Protein AF-D3Z003-F1 (afdb_monomer_lite)

pLDDT: mean 74.96, std 17.44, range [43.19, 96.12]

Secondary structure (DSSP, 8-state):
--TT-------PPPTT--EEEEEESS-GGG-------------------S--------------EEEEETTSEEEEESSTT-SSPEEEE----S-------

Radius of gyration: 20.32 Å; chains: 1; bounding box: 47×32×51 Å

Sequence (101 aa):
MDCHGRMLAHVLLHESDGILSMSWNYPIFLVEDSSESDTDSDDYSPPQDGPAAYPIPVQNTKPLLTVSFTSGDISLMNNYDDLSPTVIRSGLKEVVAQWCT

Foldseek 3Di:
DPPVPDDPDDDDDDPQKAWPDKDKLDDPPPPPPPPPDPDDDDDDDDDDPDPPPPPPPPPPDQIWMWTAIQQRKIWTASDPPRPPTDIDRRSDGPDDDDHDD

Organism: Mus musculus (NCBI:txid10090)

Structure (mmCIF, N/CA/C/O backbone):
data_AF-D3Z003-F1
#
_entry.id   AF-D3Z003-F1
#
loop_
_atom_site.group_PDB
_atom_site.id
_atom_site.type_symbol
_atom_site.label_atom_id
_atom_site.label_alt_id
_atom_site.label_comp_id
_atom_site.label_asym_id
_atom_site.label_entity_id
_atom_site.label_seq_id
_atom_site.pdbx_PDB_ins_code
_atom_site.Cartn_x
_atom_site.Cartn_y
_atom_site.Cartn_z
_atom_site.occupancy
_atom_site.B_iso_or_equiv
_atom_site.auth_seq_id
_atom_site.auth_comp_id
_atom_site.auth_asym_id
_atom_site.auth_atom_id
_atom_site.pdbx_PDB_model_num
ATOM 1 N N . MET A 1 1 ? 6.187 -15.549 -2.276 1.00 74.19 1 MET A N 1
ATOM 2 C CA . MET A 1 1 ? 6.283 -16.903 -2.863 1.00 74.19 1 MET A CA 1
ATOM 3 C C . MET A 1 1 ? 7.516 -16.938 -3.745 1.00 74.19 1 MET A C 1
ATOM 5 O O . MET A 1 1 ? 7.878 -15.883 -4.249 1.00 74.19 1 MET A O 1
ATOM 9 N N . ASP A 1 2 ? 8.168 -18.087 -3.904 1.00 77.06 2 ASP A N 1
ATOM 10 C CA . ASP A 1 2 ? 9.180 -18.234 -4.955 1.00 77.06 2 ASP A CA 1
ATOM 11 C C . ASP A 1 2 ? 8.514 -18.334 -6.340 1.00 77.06 2 ASP A C 1
ATOM 13 O O . ASP A 1 2 ? 7.285 -18.405 -6.455 1.00 77.06 2 ASP A O 1
ATOM 17 N N . CYS A 1 3 ? 9.323 -18.351 -7.399 1.00 78.69 3 CYS A N 1
ATOM 18 C CA . CYS A 1 3 ? 8.849 -18.507 -8.777 1.00 78.69 3 CYS A CA 1
ATOM 19 C C . CYS A 1 3 ? 8.092 -19.827 -9.032 1.00 78.69 3 CYS A C 1
ATOM 21 O O . CYS A 1 3 ? 7.380 -19.935 -10.026 1.00 78.69 3 CYS A O 1
ATOM 23 N N . HIS A 1 4 ? 8.192 -20.806 -8.128 1.00 91.38 4 HIS A N 1
ATOM 24 C CA . HIS A 1 4 ? 7.475 -22.080 -8.184 1.00 91.38 4 HIS A CA 1
ATOM 25 C C . HIS A 1 4 ? 6.168 -22.062 -7.374 1.00 91.38 4 HIS A C 1
ATOM 27 O O . HIS A 1 4 ? 5.520 -23.097 -7.229 1.00 91.38 4 HIS A O 1
ATOM 33 N N . GLY A 1 5 ? 5.784 -20.913 -6.808 1.00 84.50 5 GLY A N 1
ATOM 34 C CA . GLY A 1 5 ? 4.594 -20.789 -5.968 1.00 84.50 5 GLY A CA 1
ATOM 35 C C . GLY A 1 5 ? 4.768 -21.349 -4.553 1.00 84.50 5 GLY A C 1
ATOM 36 O O . GLY A 1 5 ? 3.786 -21.508 -3.830 1.00 84.50 5 GLY A O 1
ATOM 37 N N . ARG A 1 6 ? 5.998 -21.643 -4.111 1.00 89.00 6 ARG A N 1
ATOM 38 C CA . ARG A 1 6 ? 6.253 -22.050 -2.724 1.00 89.00 6 ARG A CA 1
ATOM 39 C C . ARG A 1 6 ? 6.179 -20.835 -1.810 1.00 89.00 6 ARG A C 1
ATOM 41 O O . ARG A 1 6 ? 6.781 -19.790 -2.067 1.00 89.00 6 ARG A O 1
ATOM 48 N N . MET A 1 7 ? 5.440 -20.965 -0.713 1.00 84.25 7 MET A N 1
ATOM 49 C CA . MET A 1 7 ? 5.392 -19.945 0.331 1.00 84.25 7 MET A CA 1
ATOM 50 C C . MET A 1 7 ? 6.744 -19.895 1.056 1.00 84.25 7 MET A C 1
ATOM 52 O O . MET A 1 7 ? 7.176 -20.896 1.618 1.00 84.25 7 MET A O 1
ATOM 56 N N . LEU A 1 8 ? 7.411 -18.738 1.017 1.00 79.06 8 LEU A N 1
ATOM 57 C CA . LEU A 1 8 ? 8.724 -18.529 1.649 1.00 79.06 8 LEU A CA 1
ATOM 58 C C . LEU A 1 8 ? 8.606 -17.986 3.078 1.00 79.06 8 LEU A C 1
ATOM 60 O O . LEU A 1 8 ? 9.455 -18.260 3.916 1.00 79.06 8 LEU A O 1
ATOM 64 N N . ALA A 1 9 ? 7.545 -17.231 3.350 1.00 74.69 9 ALA A N 1
ATOM 65 C CA . ALA A 1 9 ? 7.266 -16.637 4.645 1.00 74.69 9 ALA A CA 1
ATOM 66 C C . ALA A 1 9 ? 5.757 -16.430 4.801 1.00 74.69 9 ALA A C 1
ATOM 68 O O . ALA A 1 9 ? 5.036 -16.277 3.811 1.00 74.69 9 ALA A O 1
ATOM 69 N N . HIS A 1 10 ? 5.302 -16.416 6.050 1.00 76.19 10 HIS A N 1
ATOM 70 C CA . HIS A 1 10 ? 3.936 -16.087 6.426 1.00 76.19 10 HIS A CA 1
ATOM 71 C C . HIS A 1 10 ? 3.987 -15.177 7.651 1.00 76.19 10 HIS A C 1
ATOM 73 O O . HIS A 1 10 ? 4.595 -15.533 8.660 1.00 76.19 10 HIS A O 1
ATOM 79 N N . VAL A 1 11 ? 3.365 -14.006 7.549 1.00 71.00 11 VAL A N 1
ATOM 80 C CA . VAL A 1 11 ? 3.223 -13.061 8.658 1.00 71.00 11 VAL A CA 1
ATOM 81 C C . VAL A 1 11 ? 1.736 -12.910 8.937 1.00 71.00 11 VAL A C 1
ATOM 83 O O . VAL A 1 11 ? 0.964 -12.588 8.036 1.00 71.00 11 VAL A O 1
ATOM 86 N N . LEU A 1 12 ? 1.343 -13.166 10.183 1.00 74.62 12 LEU A N 1
ATOM 87 C CA . LEU A 1 12 ? -0.011 -12.917 10.659 1.00 74.62 12 LEU A CA 1
ATOM 88 C C . LEU A 1 12 ? -0.091 -11.467 11.127 1.00 74.62 12 LEU A C 1
ATOM 90 O O . LEU A 1 12 ? 0.622 -11.066 12.047 1.00 74.62 12 LEU A O 1
ATOM 94 N N . LEU A 1 13 ? -0.948 -10.687 10.479 1.00 72.44 13 LEU A N 1
ATOM 95 C CA . LEU A 1 13 ? -1.275 -9.339 10.927 1.00 72.44 13 LEU A CA 1
ATOM 96 C C . LEU A 1 13 ? -2.318 -9.403 12.041 1.00 72.44 13 LEU A C 1
ATOM 98 O O . LEU A 1 13 ? -3.064 -10.376 12.162 1.00 72.44 13 LEU A O 1
ATOM 102 N N . HIS A 1 14 ? -2.368 -8.355 12.860 1.00 76.19 14 HIS A N 1
ATOM 103 C CA . HIS A 1 14 ? -3.428 -8.210 13.848 1.00 76.19 14 HIS A CA 1
ATOM 104 C C . HIS A 1 14 ? -4.787 -8.142 13.134 1.00 76.19 14 HIS A C 1
ATOM 106 O O . HIS A 1 14 ? -4.908 -7.465 12.117 1.00 76.19 14 HIS A O 1
ATOM 112 N N . GLU A 1 15 ? -5.814 -8.812 13.668 1.00 63.16 15 GLU A N 1
ATOM 113 C CA . GLU A 1 15 ? -7.117 -8.994 12.994 1.00 63.16 15 GLU A CA 1
ATOM 114 C C . GLU A 1 15 ? -7.790 -7.678 12.572 1.00 63.16 15 GLU A C 1
ATOM 116 O O . GLU A 1 15 ? -8.594 -7.652 11.643 1.00 63.16 15 GLU A O 1
ATOM 121 N N . SER A 1 16 ? -7.455 -6.573 13.242 1.00 69.56 16 SER A N 1
ATOM 122 C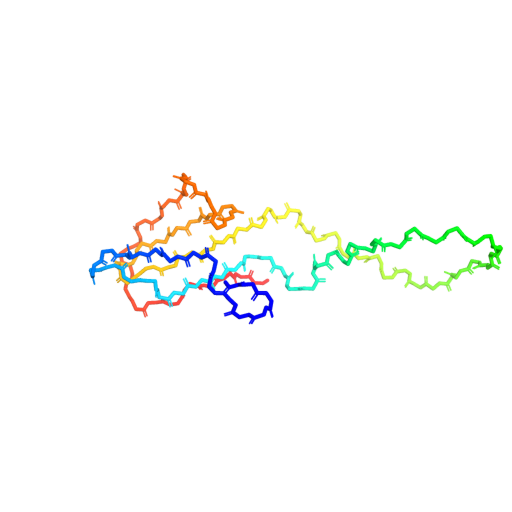 CA . SER A 1 16 ? -8.002 -5.249 12.948 1.00 69.56 16 SER A CA 1
ATOM 123 C C . SER A 1 16 ? -7.305 -4.501 11.806 1.00 69.56 16 SER A C 1
ATOM 125 O O . SER A 1 16 ? -7.784 -3.429 11.439 1.00 69.56 16 SER A O 1
ATOM 127 N N . ASP A 1 17 ? -6.167 -4.988 11.300 1.00 83.62 17 ASP A N 1
ATOM 128 C CA . ASP A 1 17 ? -5.333 -4.242 10.355 1.00 83.62 17 ASP A CA 1
ATOM 129 C C . ASP A 1 17 ? -4.779 -5.118 9.222 1.00 83.62 17 ASP A C 1
ATOM 131 O O . ASP A 1 17 ? -3.621 -5.538 9.211 1.00 83.62 17 ASP A O 1
ATOM 135 N N . GLY A 1 18 ? -5.651 -5.431 8.264 1.00 88.44 18 GLY A N 1
ATOM 136 C CA . GLY A 1 18 ? -5.296 -6.185 7.067 1.00 88.44 18 GLY A CA 1
ATOM 137 C C . GLY A 1 18 ? -4.608 -5.315 6.016 1.00 88.44 18 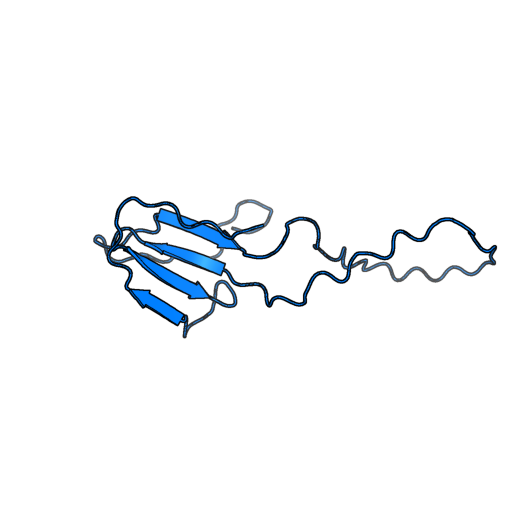GLY A C 1
ATOM 138 O O . GLY A 1 18 ? -4.836 -4.109 5.939 1.00 88.44 18 GLY A O 1
ATOM 139 N N . ILE A 1 19 ? -3.797 -5.935 5.156 1.00 90.88 19 ILE A N 1
ATOM 140 C CA . ILE A 1 19 ? -3.245 -5.269 3.968 1.00 90.88 19 ILE A CA 1
ATOM 141 C C . ILE A 1 19 ? -4.353 -5.126 2.922 1.00 90.88 19 ILE A C 1
ATOM 143 O O . ILE A 1 19 ? -4.938 -6.116 2.487 1.00 90.88 19 ILE A O 1
ATOM 147 N N . LEU A 1 20 ? -4.610 -3.889 2.500 1.00 91.19 20 LEU A N 1
ATOM 148 C CA . LEU A 1 20 ? -5.541 -3.552 1.426 1.00 91.19 20 LEU A CA 1
ATOM 149 C C . LEU A 1 20 ? -4.861 -3.619 0.052 1.00 91.19 20 LEU A C 1
ATOM 151 O O . LEU A 1 20 ? -5.441 -4.131 -0.901 1.00 91.19 20 LEU A O 1
ATOM 155 N N . SER A 1 21 ? -3.642 -3.084 -0.067 1.00 91.00 21 SER A N 1
ATOM 156 C CA . SER A 1 21 ? -2.896 -3.084 -1.331 1.00 91.00 21 SER A CA 1
ATOM 157 C C . SER A 1 21 ? -1.387 -2.955 -1.123 1.00 91.00 21 SER A C 1
ATOM 159 O O . SER A 1 21 ? -0.931 -2.465 -0.087 1.00 91.00 21 SER A O 1
ATOM 161 N N . MET A 1 22 ? -0.626 -3.401 -2.126 1.00 91.69 22 MET A N 1
ATOM 162 C CA . MET A 1 22 ? 0.828 -3.272 -2.195 1.00 91.69 22 MET A CA 1
ATOM 163 C C . MET A 1 22 ? 1.243 -2.830 -3.599 1.00 91.69 22 MET A C 1
ATOM 165 O O . MET A 1 22 ? 0.828 -3.448 -4.580 1.00 91.69 22 MET A O 1
ATOM 169 N N . SER A 1 23 ? 2.068 -1.788 -3.706 1.00 90.62 23 SER A N 1
ATOM 170 C CA . SER A 1 23 ? 2.550 -1.290 -5.001 1.00 90.62 23 SER A CA 1
ATOM 171 C C . SER A 1 23 ? 3.951 -0.701 -4.908 1.00 90.62 23 SER A C 1
ATOM 173 O O . SER A 1 23 ? 4.235 0.083 -4.001 1.00 90.62 23 SER A O 1
ATOM 175 N N . TRP A 1 24 ? 4.790 -1.011 -5.892 1.00 89.25 24 TRP A N 1
ATOM 176 C CA . TRP A 1 24 ? 6.085 -0.365 -6.077 1.00 89.25 24 TRP A CA 1
ATOM 177 C C . TRP A 1 24 ? 5.936 0.953 -6.842 1.00 89.25 24 TRP A C 1
ATOM 179 O O . TRP A 1 24 ? 5.116 1.051 -7.752 1.00 89.25 24 TRP A O 1
ATOM 189 N N . ASN A 1 25 ? 6.754 1.949 -6.499 1.00 86.06 25 ASN A N 1
ATOM 190 C CA . ASN A 1 25 ? 6.876 3.200 -7.266 1.00 86.06 25 ASN A CA 1
ATOM 191 C C . ASN A 1 25 ? 7.737 3.064 -8.536 1.00 86.06 25 ASN A C 1
ATOM 193 O O . ASN A 1 25 ? 7.954 4.045 -9.242 1.00 86.06 25 ASN A O 1
ATOM 197 N N . TYR A 1 26 ? 8.268 1.869 -8.789 1.00 76.12 26 TYR A N 1
ATOM 198 C CA . TYR A 1 26 ? 9.247 1.624 -9.833 1.00 76.12 26 TYR A CA 1
ATOM 199 C C . TYR A 1 26 ? 8.561 1.144 -11.119 1.00 76.12 26 TYR A C 1
ATOM 201 O O . TYR A 1 26 ? 7.703 0.256 -11.049 1.00 76.12 26 TYR A O 1
ATOM 209 N N . PRO A 1 27 ? 8.917 1.682 -12.299 1.00 61.66 27 PRO A N 1
ATOM 210 C CA . PRO A 1 27 ? 8.363 1.201 -13.553 1.00 61.66 27 PRO A CA 1
ATOM 211 C C . PRO A 1 27 ? 8.753 -0.262 -13.795 1.00 61.66 27 PRO A C 1
ATOM 213 O O . PRO A 1 27 ? 9.925 -0.622 -13.723 1.00 61.66 27 PRO A O 1
ATOM 216 N N . ILE A 1 28 ? 7.776 -1.097 -14.155 1.00 55.12 28 ILE A N 1
ATOM 217 C CA . ILE A 1 28 ? 7.946 -2.546 -14.396 1.00 55.12 28 ILE A CA 1
ATOM 218 C C . ILE A 1 28 ? 8.998 -2.849 -15.489 1.00 55.12 28 ILE A C 1
ATOM 220 O O . ILE A 1 28 ? 9.545 -3.945 -15.527 1.00 55.12 28 ILE A O 1
ATOM 224 N N . PHE A 1 29 ? 9.311 -1.890 -16.368 1.00 56.25 29 PHE A N 1
ATOM 225 C CA . PHE A 1 29 ? 10.208 -2.080 -17.516 1.00 56.25 29 PHE A CA 1
ATOM 226 C C . PHE A 1 29 ? 11.703 -1.866 -17.223 1.00 56.25 29 PHE A C 1
ATOM 228 O O . PHE A 1 29 ? 12.516 -2.079 -18.114 1.00 56.25 29 PHE A O 1
ATOM 235 N N . LEU A 1 30 ? 12.0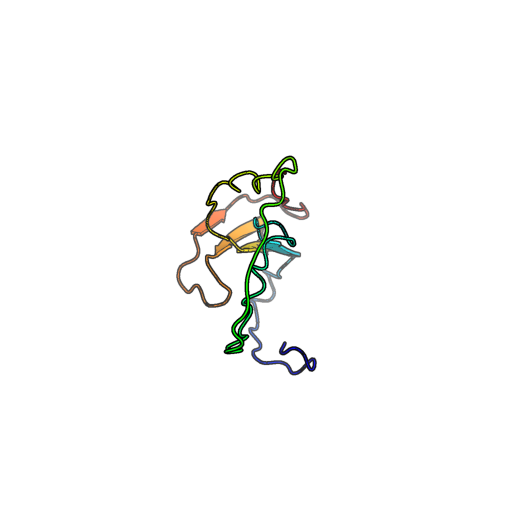73 -1.440 -16.012 1.00 53.66 30 LEU A N 1
ATOM 236 C CA . LEU A 1 30 ? 13.472 -1.294 -15.592 1.00 53.66 30 LEU A CA 1
ATOM 237 C C . LEU A 1 30 ? 13.956 -2.482 -14.752 1.00 53.66 30 LEU A C 1
ATOM 239 O O . LEU A 1 30 ? 14.813 -2.345 -13.878 1.00 53.66 30 LEU A O 1
ATOM 243 N N . VAL A 1 31 ? 13.428 -3.676 -15.007 1.00 52.41 31 VAL A N 1
ATOM 244 C CA . VAL A 1 31 ? 14.263 -4.849 -14.765 1.00 52.41 31 VAL A CA 1
ATOM 245 C C . VAL A 1 31 ? 15.449 -4.649 -15.698 1.00 52.41 31 VAL A C 1
ATOM 247 O O . VAL A 1 31 ? 15.332 -4.875 -16.898 1.00 52.41 31 VAL A O 1
ATOM 250 N N . GLU A 1 32 ? 16.552 -4.104 -15.179 1.00 52.97 32 GLU A N 1
ATOM 251 C CA . GLU A 1 32 ? 17.840 -4.331 -15.807 1.00 52.97 32 GLU A CA 1
ATOM 252 C C . GLU A 1 32 ? 17.907 -5.848 -15.917 1.00 52.97 32 GLU A C 1
ATOM 254 O O . GLU A 1 32 ? 18.001 -6.533 -14.893 1.00 52.97 32 GLU A O 1
ATOM 259 N N . ASP A 1 33 ? 17.709 -6.369 -17.133 1.00 49.53 33 ASP A N 1
ATOM 260 C CA . ASP A 1 33 ? 18.080 -7.731 -17.472 1.00 49.53 33 ASP A CA 1
ATOM 261 C C . ASP A 1 33 ? 19.530 -7.817 -17.022 1.00 49.53 33 ASP A C 1
ATOM 263 O O . ASP A 1 33 ? 20.439 -7.310 -17.685 1.00 49.53 33 ASP A O 1
ATOM 267 N N . SER A 1 34 ? 19.729 -8.358 -15.820 1.00 52.19 34 SER A N 1
ATOM 268 C CA . SER A 1 34 ? 21.031 -8.724 -15.309 1.00 52.19 34 SER A CA 1
ATOM 269 C C . SER A 1 34 ? 21.456 -9.844 -16.237 1.00 52.19 34 SER A C 1
ATOM 271 O O . SER A 1 34 ? 21.147 -11.009 -16.017 1.00 52.19 34 SER A O 1
ATOM 273 N N . SER A 1 35 ? 22.032 -9.449 -17.370 1.00 52.53 35 SER A N 1
ATOM 274 C CA . SER A 1 35 ? 22.570 -10.334 -18.381 1.00 52.53 35 SER A CA 1
ATOM 275 C C . SER A 1 35 ? 23.819 -10.937 -17.769 1.00 52.53 35 SER A C 1
ATOM 277 O O . SER A 1 35 ? 24.934 -10.464 -17.967 1.00 52.53 35 SER A O 1
ATOM 279 N N . GLU A 1 36 ? 23.624 -11.967 -16.956 1.00 54.72 36 GLU A N 1
ATOM 280 C CA . GLU A 1 36 ? 24.651 -12.946 -16.650 1.00 54.72 36 GLU A CA 1
ATOM 281 C C . GLU A 1 36 ? 24.908 -13.758 -17.924 1.00 54.72 36 GLU A C 1
ATOM 283 O O . GLU A 1 36 ? 24.416 -14.863 -18.122 1.00 54.72 36 GLU A O 1
ATOM 288 N N . SER A 1 37 ? 25.659 -13.161 -18.844 1.00 48.69 37 SER A N 1
ATOM 289 C CA . SER A 1 37 ? 26.224 -13.867 -19.985 1.00 48.69 37 SER A CA 1
ATOM 290 C C . SER A 1 37 ? 27.695 -13.503 -20.107 1.00 48.69 37 SER A C 1
ATOM 292 O O . SER A 1 37 ? 28.081 -12.672 -20.928 1.00 48.69 37 SER A O 1
ATOM 294 N N . ASP A 1 38 ? 28.519 -14.162 -19.292 1.00 54.19 38 ASP A N 1
ATOM 295 C CA . ASP A 1 38 ? 29.912 -14.416 -19.645 1.00 54.19 38 ASP A CA 1
ATOM 296 C C . ASP A 1 38 ? 29.906 -15.274 -20.915 1.00 54.19 38 ASP A C 1
ATOM 298 O O . ASP A 1 38 ? 29.725 -16.491 -20.870 1.00 54.19 38 ASP A O 1
ATOM 302 N N . THR A 1 39 ? 30.058 -14.635 -22.072 1.00 50.16 39 THR A N 1
ATOM 303 C CA . THR A 1 39 ? 30.417 -15.343 -23.301 1.00 50.16 39 THR A CA 1
ATOM 304 C C . THR A 1 39 ? 31.553 -14.582 -23.962 1.00 50.16 39 THR A C 1
ATOM 306 O O . THR A 1 39 ? 31.351 -13.562 -24.615 1.00 50.16 39 THR A O 1
ATOM 309 N N . ASP A 1 40 ? 32.763 -15.077 -23.724 1.00 58.94 40 ASP A N 1
ATOM 310 C CA . ASP A 1 40 ? 33.953 -14.803 -24.519 1.00 58.94 40 ASP A CA 1
ATOM 311 C C . ASP A 1 40 ? 33.685 -15.258 -25.960 1.00 58.94 40 ASP A C 1
ATOM 313 O O . ASP A 1 40 ? 33.543 -16.453 -26.225 1.00 58.94 40 ASP A O 1
ATOM 317 N N . SER A 1 41 ? 33.522 -14.311 -26.880 1.00 53.66 41 SER A N 1
ATOM 318 C CA . SER A 1 41 ? 33.712 -14.574 -28.302 1.00 53.66 41 SER A CA 1
ATOM 319 C C . SER A 1 41 ? 34.019 -13.267 -29.019 1.00 53.66 41 SER A C 1
ATOM 321 O O . SER A 1 41 ? 33.136 -12.449 -29.278 1.00 53.66 41 SER A O 1
ATOM 323 N N . ASP A 1 42 ? 35.296 -13.107 -29.347 1.00 63.50 42 ASP A N 1
ATOM 324 C CA . ASP A 1 42 ? 35.815 -12.185 -30.352 1.00 63.50 42 ASP A CA 1
ATOM 325 C C . ASP A 1 42 ? 34.961 -12.208 -31.642 1.00 63.50 42 ASP A C 1
ATOM 327 O O . ASP A 1 42 ? 34.637 -13.291 -32.132 1.00 63.50 42 ASP A O 1
ATOM 331 N N . ASP A 1 43 ? 34.576 -11.037 -32.180 1.00 53.38 43 ASP A N 1
ATOM 332 C CA . ASP A 1 43 ? 34.989 -10.521 -33.509 1.00 53.38 43 ASP A CA 1
ATOM 333 C C . ASP A 1 43 ? 34.140 -9.292 -33.977 1.00 53.38 43 ASP A C 1
ATOM 335 O O . ASP A 1 43 ? 32.917 -9.324 -34.074 1.00 53.38 43 ASP A O 1
ATOM 339 N N . TYR A 1 44 ? 34.848 -8.187 -34.232 1.00 47.72 44 TYR A N 1
ATOM 340 C CA . TYR A 1 44 ? 34.613 -6.962 -35.038 1.00 47.72 44 TYR A CA 1
ATOM 341 C C . TYR A 1 44 ? 33.215 -6.465 -35.572 1.00 47.72 44 TYR A C 1
ATOM 343 O O . TYR A 1 44 ? 32.654 -7.027 -36.504 1.00 47.72 44 TYR A O 1
ATOM 351 N N . SER A 1 45 ? 32.797 -5.264 -35.090 1.00 43.19 45 SER A N 1
ATOM 352 C CA . SER A 1 45 ? 32.251 -3.992 -35.707 1.00 43.19 45 SER A CA 1
ATOM 353 C C . SER A 1 45 ? 31.340 -3.961 -36.978 1.00 43.19 45 SER A C 1
ATOM 355 O O . SER A 1 45 ? 31.627 -4.688 -37.926 1.00 43.19 45 SER A O 1
ATOM 357 N N . PRO A 1 46 ? 30.339 -3.028 -37.131 1.00 45.38 46 PRO A N 1
ATOM 358 C CA . PRO A 1 46 ? 30.563 -1.580 -37.442 1.00 45.38 46 PRO A CA 1
ATOM 359 C C . PRO A 1 46 ? 29.513 -0.574 -36.844 1.00 45.38 46 PRO A C 1
ATOM 361 O O . PRO A 1 46 ? 28.564 -1.006 -36.189 1.00 45.38 46 PRO A O 1
ATOM 364 N N . PRO A 1 47 ? 29.656 0.773 -36.999 1.00 52.44 47 PRO A N 1
ATOM 365 C CA . PRO A 1 47 ? 28.918 1.755 -36.197 1.00 52.44 47 PRO A CA 1
ATOM 366 C C . PRO A 1 47 ? 27.483 1.932 -36.705 1.00 52.44 47 PRO A C 1
ATOM 368 O O . PRO A 1 47 ? 27.264 2.291 -37.861 1.00 52.44 47 PRO A O 1
ATOM 371 N N . GLN A 1 48 ? 26.491 1.697 -35.845 1.00 53.41 48 GLN A N 1
ATOM 372 C CA . GLN A 1 48 ? 25.102 2.023 -36.161 1.00 53.41 48 GLN A CA 1
ATOM 373 C C . GLN A 1 48 ? 24.811 3.482 -35.796 1.00 53.41 48 GLN A C 1
ATOM 375 O O . GLN A 1 48 ? 24.402 3.800 -34.681 1.00 53.41 48 GLN A O 1
ATOM 380 N N . ASP A 1 49 ? 25.008 4.355 -36.785 1.00 46.31 49 ASP A N 1
ATOM 381 C CA . ASP A 1 49 ? 24.301 5.629 -36.929 1.00 46.31 49 ASP A CA 1
ATOM 382 C C . ASP A 1 49 ? 22.785 5.360 -37.022 1.00 46.31 49 ASP A C 1
ATOM 384 O O . ASP A 1 49 ? 22.203 5.222 -38.097 1.00 46.31 49 ASP A O 1
ATOM 388 N N . GLY A 1 50 ? 22.129 5.248 -35.874 1.00 55.69 50 GLY A N 1
ATOM 389 C CA . GLY A 1 50 ? 20.684 5.398 -35.719 1.00 55.69 50 GLY A CA 1
ATOM 390 C C . GLY A 1 50 ? 20.428 6.433 -34.627 1.00 55.69 50 GLY A C 1
ATOM 391 O O . GLY A 1 50 ? 21.342 6.700 -33.844 1.00 55.69 50 GLY A O 1
ATOM 392 N N . PRO A 1 51 ? 19.232 7.047 -34.528 1.00 44.91 51 PRO A N 1
ATOM 393 C CA . PRO A 1 51 ? 18.909 7.827 -33.348 1.00 44.91 51 PRO A CA 1
ATOM 394 C C . PRO A 1 51 ? 18.947 6.842 -32.187 1.00 44.91 51 PRO A C 1
ATOM 396 O O . PRO A 1 51 ? 18.016 6.059 -32.004 1.00 44.91 51 PRO A O 1
ATOM 399 N N . ALA A 1 52 ? 20.064 6.830 -31.458 1.00 50.78 52 ALA A N 1
ATOM 400 C CA . ALA A 1 52 ? 20.153 6.173 -30.181 1.00 50.78 52 ALA A CA 1
ATOM 401 C C . ALA A 1 52 ? 18.992 6.768 -29.398 1.00 50.78 52 ALA A C 1
ATOM 403 O O . ALA A 1 52 ? 19.002 7.949 -29.043 1.00 50.78 52 ALA A O 1
ATOM 404 N N . ALA A 1 53 ? 17.932 5.983 -29.229 1.00 49.66 53 ALA A N 1
ATOM 405 C CA . ALA A 1 53 ? 16.963 6.228 -28.195 1.00 49.66 53 ALA A CA 1
ATOM 406 C C . ALA A 1 53 ? 17.770 6.053 -26.917 1.00 49.66 53 ALA A C 1
ATOM 408 O O . ALA A 1 53 ? 17.859 4.958 -26.370 1.00 49.66 53 ALA A O 1
ATOM 409 N N . TYR A 1 54 ? 18.483 7.113 -26.528 1.00 48.81 54 TYR A N 1
ATOM 410 C CA . TYR A 1 54 ? 19.100 7.206 -25.228 1.00 48.81 54 TYR A CA 1
ATOM 411 C C . TYR A 1 54 ? 17.966 6.848 -24.275 1.00 48.81 54 TYR A C 1
ATOM 413 O O . TYR A 1 54 ? 16.914 7.501 -24.356 1.00 48.81 54 TYR A O 1
ATOM 421 N N . PRO A 1 55 ? 18.099 5.791 -23.455 1.00 55.19 55 PRO A N 1
ATOM 422 C CA . PRO A 1 55 ? 17.114 5.566 -22.425 1.00 55.19 55 PRO A CA 1
ATOM 423 C C . PRO A 1 55 ? 17.030 6.887 -21.666 1.00 55.19 55 PRO A C 1
ATOM 425 O O . PRO A 1 55 ? 18.050 7.400 -21.196 1.00 55.19 55 PRO A O 1
ATOM 428 N N . ILE A 1 56 ? 15.837 7.500 -21.671 1.00 51.50 56 ILE A N 1
ATOM 429 C CA . ILE A 1 56 ? 15.532 8.659 -20.830 1.00 51.50 56 ILE A CA 1
ATOM 430 C C . ILE A 1 56 ? 16.125 8.302 -19.470 1.00 51.50 56 ILE A C 1
ATOM 432 O O . ILE A 1 56 ? 15.788 7.216 -18.989 1.00 51.50 56 ILE A O 1
ATOM 436 N N . PRO A 1 57 ? 17.020 9.120 -18.881 1.00 49.06 57 PRO A N 1
ATOM 437 C CA . PRO A 1 57 ? 17.543 8.835 -17.561 1.00 49.06 57 PRO A CA 1
ATOM 438 C C . PRO A 1 57 ? 16.330 8.743 -16.658 1.00 49.06 57 PRO A C 1
ATOM 440 O O . PRO A 1 57 ? 15.694 9.756 -16.352 1.00 49.06 57 PRO A O 1
ATOM 443 N N . VAL A 1 58 ? 15.936 7.518 -16.331 1.00 56.38 58 VAL A N 1
ATOM 444 C CA . VAL A 1 58 ? 14.827 7.311 -15.429 1.00 56.38 58 VAL A CA 1
ATOM 445 C C . VAL A 1 58 ? 15.348 7.905 -14.147 1.00 56.38 58 VAL A C 1
ATOM 447 O O . VAL A 1 58 ? 16.421 7.517 -13.674 1.00 56.38 58 VAL A O 1
ATOM 450 N N . GLN A 1 59 ? 14.690 8.978 -13.700 1.00 57.22 59 GLN A N 1
ATOM 451 C CA . GLN A 1 59 ? 15.077 9.657 -12.477 1.00 57.22 59 GLN A CA 1
ATOM 452 C C . GLN A 1 59 ? 15.325 8.561 -11.451 1.00 57.22 59 GLN A C 1
ATOM 454 O O . GLN A 1 59 ? 14.493 7.668 -11.322 1.00 57.22 59 GLN A O 1
ATOM 459 N N . ASN A 1 60 ? 16.506 8.576 -10.830 1.00 58.50 60 ASN A N 1
ATOM 460 C CA . ASN A 1 60 ? 16.974 7.547 -9.906 1.00 58.50 60 ASN A CA 1
ATOM 461 C C . ASN A 1 60 ? 16.142 7.596 -8.611 1.00 58.50 60 ASN A C 1
ATOM 463 O O . ASN A 1 60 ? 16.627 7.938 -7.532 1.00 58.50 60 ASN A O 1
ATOM 467 N N . THR A 1 61 ? 14.839 7.372 -8.739 1.00 69.12 61 THR A N 1
ATOM 468 C CA . THR A 1 61 ? 13.886 7.275 -7.658 1.00 69.12 61 THR A CA 1
ATOM 469 C C . THR A 1 61 ? 14.114 5.918 -7.044 1.00 69.12 61 THR A C 1
ATOM 4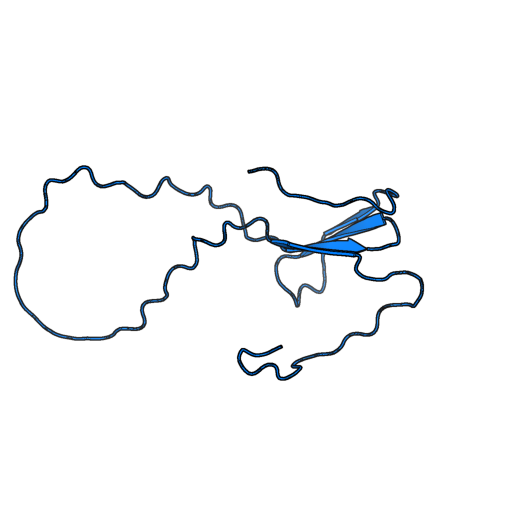71 O O . THR A 1 61 ? 13.873 4.887 -7.674 1.00 69.12 61 THR A O 1
ATOM 474 N N . LYS A 1 62 ? 14.621 5.930 -5.814 1.00 82.69 62 LYS A N 1
ATOM 475 C CA . LYS A 1 62 ? 14.800 4.722 -5.022 1.00 82.69 62 LYS A CA 1
ATOM 476 C C . LYS A 1 62 ? 13.497 3.903 -5.050 1.00 82.69 62 LYS A C 1
ATOM 478 O O . LYS A 1 62 ? 12.443 4.479 -4.743 1.00 82.69 62 LYS A O 1
ATOM 483 N N . PRO A 1 63 ? 13.555 2.602 -5.391 1.00 85.31 63 PRO A N 1
ATOM 484 C CA . PRO A 1 63 ? 12.374 1.760 -5.379 1.00 85.31 63 PRO A CA 1
ATOM 485 C C . PRO A 1 63 ? 11.797 1.738 -3.965 1.00 85.31 63 PRO A C 1
ATOM 487 O O . PRO A 1 63 ? 12.515 1.516 -2.987 1.00 85.31 63 PRO A O 1
ATOM 490 N N . LEU A 1 64 ? 10.503 2.017 -3.863 1.00 90.88 64 LEU A N 1
ATOM 491 C CA . LEU A 1 64 ? 9.776 2.054 -2.601 1.00 90.88 64 LEU A CA 1
ATOM 492 C C . LEU A 1 64 ? 8.508 1.222 -2.737 1.00 90.88 64 LEU A C 1
ATOM 494 O O . LEU A 1 64 ? 7.707 1.433 -3.652 1.00 90.88 64 LEU A O 1
ATOM 498 N N . LEU A 1 65 ? 8.347 0.281 -1.817 1.00 91.44 65 LEU A N 1
ATOM 499 C CA . LEU A 1 65 ? 7.149 -0.514 -1.646 1.00 91.44 65 LEU A CA 1
ATOM 500 C C . LEU A 1 65 ? 6.185 0.255 -0.746 1.00 91.44 65 LEU A C 1
ATOM 502 O O . LEU A 1 65 ? 6.486 0.541 0.411 1.00 91.44 65 LEU A O 1
ATOM 506 N N . THR A 1 66 ? 5.010 0.561 -1.278 1.00 93.62 66 THR A N 1
ATOM 507 C CA . THR A 1 66 ? 3.893 1.104 -0.507 1.00 93.62 66 THR A CA 1
ATOM 508 C C . THR A 1 66 ? 2.987 -0.034 -0.083 1.00 93.62 66 THR A C 1
ATOM 510 O O . THR A 1 66 ? 2.542 -0.799 -0.937 1.00 93.62 66 THR A O 1
ATOM 513 N N . VAL A 1 67 ? 2.678 -0.113 1.209 1.00 93.25 67 VAL A N 1
ATOM 514 C CA . VAL A 1 67 ? 1.696 -1.044 1.776 1.00 93.25 67 VAL A CA 1
ATOM 515 C C . VAL A 1 67 ? 0.594 -0.232 2.444 1.00 93.25 67 VAL A C 1
ATOM 517 O O . VAL A 1 67 ? 0.860 0.513 3.387 1.00 93.25 67 VAL A O 1
ATOM 520 N N . SER A 1 68 ? -0.636 -0.349 1.952 1.00 93.94 68 SER A N 1
ATOM 521 C CA . SER A 1 68 ? -1.805 0.310 2.546 1.00 93.94 68 SER A CA 1
ATOM 522 C C . SER A 1 68 ? -2.587 -0.677 3.390 1.00 93.94 68 SER A C 1
ATOM 524 O O . SER A 1 68 ? -2.852 -1.792 2.937 1.00 93.94 68 SER A O 1
ATOM 526 N N . PHE A 1 69 ? -2.996 -0.253 4.580 1.00 92.62 69 PHE A N 1
ATOM 527 C CA . PHE A 1 69 ? -3.724 -1.090 5.523 1.00 92.62 69 PHE A CA 1
ATOM 528 C C . PHE A 1 69 ? -5.180 -0.644 5.694 1.00 92.62 69 PHE A C 1
ATOM 530 O O . PHE A 1 69 ? -5.537 0.505 5.426 1.00 92.62 69 PHE A O 1
ATOM 537 N N . THR A 1 70 ? -6.042 -1.546 6.165 1.00 92.56 70 THR A N 1
ATOM 538 C CA . THR A 1 70 ? -7.466 -1.267 6.416 1.00 92.56 70 THR A CA 1
ATOM 539 C C . THR A 1 70 ? -7.694 -0.224 7.512 1.00 92.56 70 THR A C 1
ATOM 541 O O . THR A 1 70 ? -8.748 0.414 7.542 1.00 92.56 70 THR A O 1
ATOM 544 N N . SER A 1 71 ? -6.719 -0.007 8.403 1.00 91.56 71 SER A N 1
ATOM 545 C CA . SER A 1 71 ? -6.726 1.104 9.364 1.00 91.56 71 SER A CA 1
ATOM 546 C C . SER A 1 71 ? -6.681 2.487 8.707 1.00 91.56 71 SER A C 1
ATOM 548 O O . SER A 1 71 ? -7.150 3.455 9.313 1.00 91.56 71 SER A O 1
ATOM 550 N N . GLY A 1 72 ? -6.163 2.578 7.479 1.00 92.88 72 GLY A N 1
ATOM 551 C CA . GLY A 1 72 ? -5.795 3.824 6.810 1.00 92.88 72 GLY A CA 1
ATOM 552 C C . GLY A 1 72 ? -4.334 4.232 7.028 1.00 92.88 72 GLY A C 1
ATOM 553 O O . GLY A 1 72 ? -3.926 5.309 6.582 1.00 92.88 72 GLY A O 1
ATOM 554 N N . ASP A 1 73 ? -3.535 3.400 7.697 1.00 93.88 73 ASP A N 1
ATOM 555 C CA . ASP A 1 73 ? -2.088 3.578 7.746 1.00 93.88 73 ASP A CA 1
ATOM 556 C C . ASP A 1 73 ? -1.446 3.143 6.419 1.00 93.88 73 ASP A C 1
ATOM 558 O O . ASP A 1 73 ? -1.918 2.242 5.717 1.00 93.88 73 ASP A O 1
ATOM 562 N N . ILE A 1 74 ? -0.360 3.822 6.054 1.00 94.81 74 ILE A N 1
ATOM 563 C CA . ILE A 1 74 ? 0.422 3.552 4.849 1.00 94.81 74 ILE A CA 1
ATOM 564 C C . ILE A 1 74 ? 1.880 3.391 5.266 1.00 94.81 74 ILE A C 1
ATOM 566 O O . ILE A 1 74 ? 2.468 4.312 5.832 1.00 94.81 74 ILE A O 1
ATOM 570 N N . SER A 1 75 ? 2.471 2.235 4.976 1.00 94.56 75 SER A N 1
ATOM 571 C CA . SER A 1 75 ? 3.898 1.989 5.187 1.00 94.56 75 SER A CA 1
ATOM 572 C C . SER A 1 75 ? 4.667 2.164 3.888 1.00 94.56 75 SER A C 1
ATOM 574 O O . SER A 1 75 ? 4.311 1.592 2.859 1.00 94.56 75 SER A O 1
ATOM 576 N N . LEU A 1 76 ? 5.736 2.946 3.958 1.00 94.56 76 LEU A N 1
ATOM 577 C CA . LEU A 1 76 ? 6.713 3.128 2.898 1.00 94.56 76 LEU A CA 1
ATOM 578 C C . LEU A 1 76 ? 7.970 2.330 3.257 1.00 94.56 76 LEU A C 1
ATOM 580 O O . LEU A 1 76 ? 8.669 2.669 4.216 1.00 94.56 76 LEU A O 1
ATOM 584 N N . MET A 1 77 ? 8.228 1.265 2.501 1.00 94.12 77 MET A N 1
ATOM 585 C CA . MET A 1 77 ? 9.263 0.267 2.771 1.00 94.12 77 MET A CA 1
ATOM 586 C C . MET A 1 77 ? 10.296 0.242 1.645 1.00 94.12 77 MET A C 1
ATOM 588 O O . MET A 1 77 ? 9.950 0.323 0.469 1.00 94.12 77 MET A O 1
ATOM 592 N N . ASN A 1 78 ? 11.574 0.090 1.981 1.00 90.50 78 ASN A N 1
ATOM 593 C CA . ASN A 1 78 ? 12.639 -0.001 0.974 1.00 90.50 78 ASN A CA 1
ATOM 594 C C . ASN A 1 78 ? 12.705 -1.378 0.294 1.00 90.50 78 ASN A C 1
ATOM 596 O O . ASN A 1 78 ? 13.202 -1.504 -0.822 1.00 90.50 78 ASN A O 1
ATOM 600 N N . ASN A 1 79 ? 12.251 -2.413 0.996 1.00 86.56 79 ASN A N 1
ATOM 601 C CA . ASN A 1 79 ? 12.138 -3.795 0.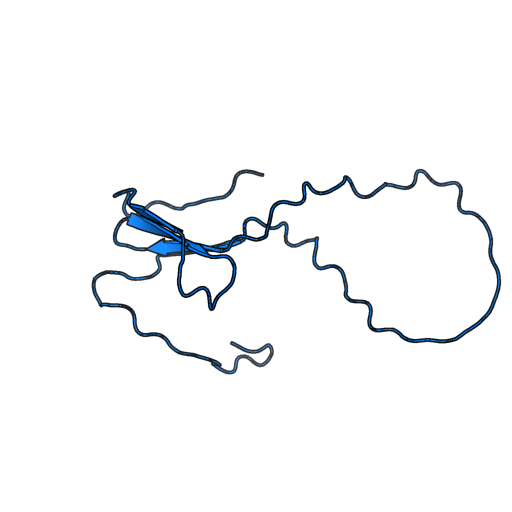546 1.00 86.56 79 ASN A CA 1
ATOM 602 C C . ASN A 1 79 ? 11.127 -4.533 1.442 1.00 86.56 79 ASN A C 1
ATOM 604 O O . ASN A 1 79 ? 10.554 -3.930 2.348 1.00 86.56 79 ASN A O 1
ATOM 608 N N . TYR A 1 80 ? 10.891 -5.820 1.188 1.00 85.06 80 TYR A N 1
ATOM 609 C CA . TYR A 1 80 ? 9.944 -6.621 1.974 1.00 85.06 80 TYR A CA 1
ATOM 610 C C . TYR A 1 80 ? 10.381 -6.855 3.431 1.00 85.06 80 TYR A C 1
ATOM 612 O O . TYR A 1 80 ? 9.521 -7.050 4.285 1.00 85.06 80 TYR A O 1
ATOM 620 N N . ASP A 1 81 ? 11.685 -6.800 3.714 1.00 85.94 81 ASP A N 1
ATOM 621 C CA . ASP A 1 81 ? 12.283 -7.076 5.027 1.00 85.94 81 ASP A CA 1
ATOM 622 C C . ASP A 1 81 ? 12.611 -5.791 5.813 1.00 85.94 81 ASP A C 1
ATOM 624 O O . A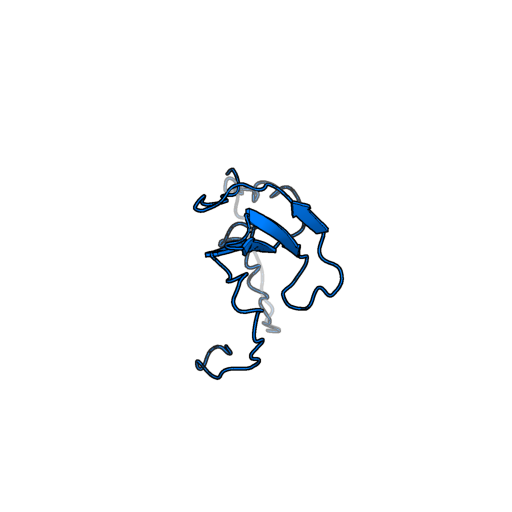SP A 1 81 ? 13.349 -5.824 6.800 1.00 85.94 81 ASP A O 1
ATOM 628 N N . ASP A 1 82 ? 12.097 -4.634 5.383 1.00 88.75 82 ASP A N 1
ATOM 629 C CA . ASP A 1 82 ? 12.334 -3.362 6.061 1.00 88.75 82 ASP A CA 1
ATOM 630 C C . ASP A 1 82 ? 11.687 -3.364 7.454 1.00 88.75 82 ASP A C 1
ATOM 632 O O . ASP A 1 82 ? 10.468 -3.266 7.602 1.00 88.75 82 ASP A O 1
ATOM 636 N N . LEU A 1 83 ? 12.525 -3.470 8.487 1.00 90.00 83 LEU A N 1
ATOM 637 C CA . LEU A 1 83 ? 12.105 -3.493 9.890 1.00 90.00 83 LEU A CA 1
ATOM 638 C C . LEU A 1 83 ? 11.793 -2.096 10.448 1.00 90.00 83 LEU A C 1
ATOM 640 O O . LEU A 1 83 ? 11.326 -1.974 11.581 1.00 90.00 83 LEU A O 1
ATOM 644 N N . SER A 1 84 ? 12.073 -1.040 9.683 1.00 93.75 84 SER A N 1
ATOM 645 C CA . SER A 1 84 ? 11.908 0.357 10.091 1.00 93.75 84 SER A CA 1
ATOM 646 C C . SER A 1 84 ? 11.208 1.186 9.008 1.00 93.75 84 SER A C 1
ATOM 648 O O . SER A 1 84 ? 11.753 2.200 8.558 1.00 93.75 84 SER A O 1
ATOM 650 N N . PRO A 1 85 ? 10.002 0.783 8.570 1.00 94.44 85 PRO A N 1
ATOM 651 C CA . PRO A 1 85 ? 9.306 1.489 7.512 1.00 94.44 85 PRO A CA 1
ATOM 652 C C . PRO A 1 85 ? 8.871 2.879 7.976 1.00 94.44 85 PRO A C 1
ATOM 654 O O . PRO A 1 85 ? 8.565 3.113 9.149 1.00 94.44 85 PRO A O 1
ATOM 657 N N . THR A 1 86 ? 8.797 3.819 7.036 1.00 96.12 86 THR A N 1
ATOM 658 C CA . THR A 1 86 ? 8.185 5.120 7.321 1.00 96.12 86 THR A CA 1
ATOM 659 C C . THR A 1 86 ? 6.669 4.963 7.285 1.00 96.12 86 THR A C 1
ATOM 661 O O . THR A 1 86 ? 6.120 4.563 6.261 1.00 96.12 86 THR A O 1
ATOM 664 N N . VAL A 1 87 ? 5.988 5.285 8.387 1.00 95.38 87 VAL A N 1
ATOM 665 C CA . VAL A 1 87 ? 4.530 5.128 8.510 1.00 95.38 87 VAL A CA 1
ATOM 666 C C . VAL A 1 87 ? 3.827 6.476 8.385 1.00 95.38 87 VAL A C 1
ATOM 668 O O . VAL A 1 87 ? 4.097 7.407 9.144 1.00 95.38 87 VAL A O 1
ATOM 671 N N . ILE A 1 88 ? 2.879 6.564 7.455 1.00 95.81 88 ILE A N 1
ATOM 672 C CA . ILE A 1 88 ? 1.963 7.691 7.284 1.00 95.81 88 ILE A CA 1
ATOM 673 C C . ILE A 1 88 ? 0.601 7.288 7.849 1.00 95.81 88 ILE A C 1
ATOM 675 O O . ILE A 1 88 ? -0.047 6.375 7.342 1.00 95.81 88 ILE A O 1
ATOM 679 N N . ARG A 1 89 ? 0.141 8.005 8.875 1.00 95.50 89 ARG A N 1
ATOM 680 C CA . ARG A 1 89 ? -1.175 7.795 9.496 1.00 95.50 89 ARG A CA 1
ATOM 681 C C . ARG A 1 89 ? -2.219 8.681 8.833 1.00 95.50 89 ARG A C 1
ATOM 683 O O . ARG A 1 89 ? -2.485 9.784 9.307 1.00 95.50 89 ARG A O 1
ATOM 690 N N . SER A 1 90 ? -2.755 8.236 7.699 1.00 92.06 90 SER A N 1
ATOM 691 C CA . SER A 1 90 ? -3.683 9.059 6.912 1.00 92.06 90 SER A CA 1
ATOM 692 C C . SER A 1 90 ? -5.094 9.103 7.510 1.00 92.06 90 SER A C 1
ATOM 694 O O . SER A 1 90 ? -5.792 10.104 7.370 1.00 92.06 90 SER A O 1
ATOM 696 N N . GLY A 1 91 ? -5.523 8.015 8.165 1.00 91.25 91 GLY A N 1
ATOM 697 C CA . GLY A 1 91 ? -6.902 7.826 8.630 1.00 91.25 91 GLY A CA 1
ATOM 698 C C . GLY A 1 91 ? -7.925 7.616 7.504 1.00 91.25 91 GLY A C 1
ATOM 699 O O . GLY A 1 91 ? -9.113 7.458 7.787 1.00 91.25 91 GLY A O 1
ATOM 700 N N . LEU A 1 92 ? -7.484 7.601 6.241 1.00 91.50 92 LEU A N 1
ATOM 701 C CA . LEU A 1 92 ? -8.329 7.355 5.079 1.00 91.50 92 LEU A CA 1
ATOM 702 C C . LEU A 1 92 ? -8.540 5.852 4.920 1.00 91.50 92 LEU A C 1
ATOM 704 O O . LEU A 1 92 ? -7.610 5.110 4.615 1.00 91.50 92 LEU A O 1
ATOM 708 N N . LYS A 1 93 ? -9.775 5.408 5.131 1.00 92.25 93 LYS A N 1
ATOM 709 C CA . LYS A 1 93 ? -10.168 4.003 4.997 1.00 92.25 93 LYS A CA 1
ATOM 710 C C . LYS A 1 93 ? -10.803 3.764 3.636 1.00 92.25 93 LYS A C 1
ATOM 712 O O . LYS A 1 93 ? -11.414 4.672 3.082 1.00 92.25 93 LYS A O 1
ATOM 717 N N . GLU A 1 94 ? -10.667 2.539 3.132 1.00 86.12 94 GLU A N 1
ATOM 718 C CA . GLU A 1 94 ? -11.294 2.092 1.875 1.00 86.12 94 GLU A CA 1
ATOM 719 C C . GLU A 1 94 ? -10.857 2.894 0.632 1.00 86.12 94 GLU A C 1
ATOM 721 O O . GLU A 1 94 ? -11.571 2.963 -0.365 1.00 86.12 94 GLU A O 1
ATOM 726 N N . VAL A 1 95 ? -9.662 3.490 0.674 1.00 86.06 95 VAL A N 1
ATOM 727 C CA . VAL A 1 95 ? -9.068 4.215 -0.456 1.00 86.06 95 VAL A CA 1
ATOM 728 C C . VAL A 1 95 ? -7.949 3.407 -1.102 1.00 86.06 95 VAL A C 1
ATOM 730 O O . VAL A 1 95 ? -7.246 2.648 -0.437 1.00 86.06 95 VAL A O 1
ATOM 733 N N . VAL A 1 96 ? -7.751 3.604 -2.404 1.00 85.06 96 VAL A N 1
ATOM 734 C CA . VAL A 1 96 ? -6.620 3.029 -3.142 1.00 85.06 96 VAL A CA 1
ATOM 735 C C . VAL A 1 96 ? -5.506 4.068 -3.217 1.00 85.06 96 VAL A C 1
ATOM 737 O O . VAL A 1 96 ? -5.719 5.171 -3.720 1.00 85.06 96 VAL A O 1
ATOM 740 N N . ALA A 1 97 ? -4.319 3.720 -2.722 1.00 85.31 97 ALA A N 1
ATOM 741 C CA . ALA A 1 97 ? -3.118 4.518 -2.926 1.00 85.31 97 ALA A CA 1
ATOM 742 C C . ALA A 1 97 ? -2.494 4.162 -4.281 1.00 85.31 97 ALA A C 1
ATOM 744 O O . ALA A 1 97 ? -2.339 2.986 -4.607 1.00 85.31 97 ALA A O 1
ATOM 745 N N . GLN A 1 98 ? -2.122 5.172 -5.065 1.00 87.94 98 GLN A N 1
ATOM 746 C CA . GLN A 1 98 ? -1.465 4.982 -6.353 1.00 87.94 98 GLN A CA 1
ATOM 747 C C . GLN A 1 98 ? -0.350 6.011 -6.521 1.00 87.94 98 GLN A C 1
ATOM 749 O O . GLN A 1 98 ? -0.505 7.180 -6.167 1.00 87.94 98 GLN A O 1
ATOM 754 N N . TRP A 1 99 ? 0.776 5.570 -7.072 1.00 85.94 99 TRP A N 1
ATOM 755 C CA . TRP A 1 99 ? 1.851 6.458 -7.492 1.00 85.94 99 TRP A CA 1
ATOM 756 C C . TRP A 1 99 ? 1.453 7.216 -8.764 1.00 85.94 99 TRP A C 1
ATOM 758 O O . TRP A 1 99 ? 0.869 6.639 -9.683 1.00 85.94 99 TRP A O 1
ATOM 768 N N . CYS A 1 100 ? 1.771 8.510 -8.824 1.00 78.44 100 CYS A N 1
ATOM 769 C CA . CYS A 1 100 ? 1.662 9.275 -10.065 1.00 78.44 100 CYS A CA 1
ATOM 770 C C . CYS A 1 100 ? 2.731 8.801 -11.062 1.00 78.44 100 CYS A C 1
ATOM 772 O O . CYS A 1 100 ? 3.857 8.515 -10.655 1.00 78.44 100 CYS A O 1
ATOM 774 N N . THR A 1 101 ? 2.368 8.740 -12.344 1.00 65.00 101 THR A N 1
ATOM 775 C CA . THR A 1 101 ? 3.267 8.430 -13.470 1.00 65.00 101 THR A CA 1
ATOM 776 C C . THR A 1 101 ? 3.829 9.688 -14.104 1.00 65.00 101 THR A C 1
ATOM 778 O O . THR A 1 101 ? 3.027 10.641 -14.252 1.00 65.00 101 THR A O 1
#